Protein AF-A0A842YAK6-F1 (afdb_monomer_lite)

Radius of gyration: 22.96 Å; chains: 1; bounding box: 57×42×51 Å

Foldseek 3Di:
DDVVVVVVVVVVVVLVVVVVVVVVVLVVVLCVVLVVLDDDAPPPLLVVLVVCCVPVHHDDPVSVVVNVVSVVVRVVSVVSSVVCCVPDPVSVVSVVVVCPDPVNVVVD

Structure (mmCIF, N/CA/C/O backbone):
data_AF-A0A842YAK6-F1
#
_entry.id   AF-A0A842YAK6-F1
#
loop_
_atom_site.group_PDB
_atom_site.id
_atom_site.type_symbol
_atom_site.label_atom_id
_atom_site.label_alt_id
_atom_site.label_comp_id
_atom_site.label_asym_id
_atom_site.label_entity_id
_atom_site.label_seq_id
_atom_site.pdbx_PDB_ins_code
_atom_site.Cartn_x
_atom_site.Cartn_y
_atom_site.Cartn_z
_atom_site.occupanc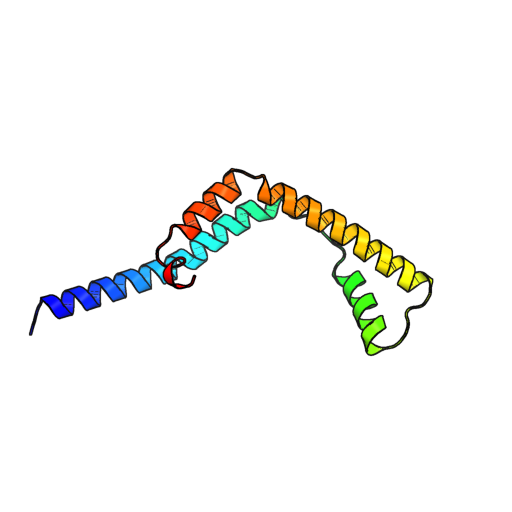y
_atom_site.B_iso_or_equiv
_atom_site.auth_seq_id
_atom_site.auth_comp_id
_atom_site.auth_asym_id
_atom_site.auth_atom_id
_atom_site.pdbx_PDB_model_num
ATOM 1 N N . MET A 1 1 ? 38.333 -31.623 -25.799 1.00 51.12 1 MET A N 1
ATOM 2 C CA . MET A 1 1 ? 37.352 -30.819 -25.026 1.00 51.12 1 MET A CA 1
ATOM 3 C C . MET A 1 1 ? 36.548 -29.955 -25.987 1.00 51.12 1 MET A C 1
ATOM 5 O O . MET A 1 1 ? 37.131 -29.275 -26.822 1.00 51.12 1 MET A O 1
ATOM 9 N N . ASN A 1 2 ? 35.220 -30.066 -25.950 1.00 52.69 2 ASN A N 1
ATOM 10 C CA . ASN A 1 2 ? 34.342 -29.617 -27.030 1.00 52.69 2 ASN A CA 1
ATOM 11 C C . ASN A 1 2 ? 33.974 -28.129 -26.858 1.00 52.69 2 ASN A C 1
ATOM 13 O O . ASN A 1 2 ? 33.156 -27.795 -26.000 1.00 52.69 2 ASN A O 1
ATOM 17 N N . LYS A 1 3 ? 34.574 -27.238 -27.665 1.00 57.25 3 LYS A N 1
ATOM 18 C CA . LYS A 1 3 ? 34.423 -25.765 -27.573 1.00 57.25 3 LYS A CA 1
ATOM 19 C C . LYS A 1 3 ? 32.952 -25.309 -27.517 1.00 57.25 3 LYS A C 1
ATOM 21 O O . LYS A 1 3 ? 32.628 -24.361 -26.814 1.00 57.25 3 LYS A O 1
ATOM 26 N N . SER A 1 4 ? 32.052 -26.046 -28.176 1.00 61.56 4 SER A N 1
ATOM 27 C CA . SER A 1 4 ? 30.602 -25.795 -28.204 1.00 61.56 4 SER A CA 1
ATOM 28 C C . SER A 1 4 ? 29.917 -25.889 -26.828 1.00 61.56 4 SER A C 1
ATOM 30 O O . SER A 1 4 ? 29.027 -25.094 -26.521 1.00 61.56 4 SER A O 1
ATOM 32 N N . HIS A 1 5 ? 30.351 -26.812 -25.962 1.00 52.25 5 HIS A N 1
ATOM 33 C CA . HIS A 1 5 ? 29.782 -26.957 -24.616 1.00 52.25 5 HIS A CA 1
ATOM 34 C C . HIS A 1 5 ? 30.235 -25.826 -23.689 1.00 52.25 5 HIS A C 1
ATOM 36 O O . HIS A 1 5 ? 29.417 -25.247 -22.975 1.00 52.25 5 HIS A O 1
ATOM 42 N N . THR A 1 6 ? 31.512 -25.445 -23.762 1.00 59.50 6 THR A N 1
ATOM 43 C CA . THR A 1 6 ? 32.068 -24.349 -22.962 1.00 59.50 6 THR A CA 1
ATOM 44 C C . THR A 1 6 ? 31.399 -23.017 -23.314 1.00 59.50 6 THR A C 1
ATOM 46 O O . THR A 1 6 ? 30.953 -22.308 -22.420 1.00 59.50 6 THR A O 1
ATOM 49 N N . THR A 1 7 ? 31.195 -22.721 -24.604 1.00 61.81 7 THR A N 1
ATOM 50 C CA . THR A 1 7 ? 30.509 -21.494 -25.051 1.00 61.81 7 THR A CA 1
ATOM 51 C C . THR A 1 7 ? 29.054 -21.406 -24.573 1.00 61.81 7 THR A C 1
ATOM 53 O O . THR A 1 7 ? 28.583 -20.317 -24.244 1.00 61.81 7 THR A O 1
ATOM 56 N N . LYS A 1 8 ? 28.325 -22.529 -24.510 1.00 60.50 8 LYS A N 1
ATOM 57 C CA . LYS A 1 8 ? 26.940 -22.551 -24.005 1.00 60.50 8 LYS A CA 1
ATOM 58 C C . LYS A 1 8 ? 26.869 -22.253 -22.505 1.00 60.50 8 LYS A C 1
ATOM 60 O O . LYS A 1 8 ? 26.004 -21.485 -22.089 1.00 60.50 8 LYS A O 1
ATOM 65 N N . ILE A 1 9 ? 27.789 -22.808 -21.715 1.00 59.59 9 ILE A N 1
ATOM 66 C CA . ILE A 1 9 ? 27.858 -22.568 -20.266 1.00 59.59 9 ILE A CA 1
ATOM 67 C C . ILE A 1 9 ? 28.192 -21.098 -19.991 1.00 59.59 9 ILE A C 1
ATOM 69 O O . ILE A 1 9 ? 27.480 -20.449 -19.231 1.00 59.59 9 ILE A O 1
ATOM 73 N N . THR A 1 10 ? 29.181 -20.522 -20.682 1.00 55.69 10 THR A N 1
ATOM 74 C CA . THR A 1 10 ? 29.556 -19.109 -20.502 1.00 55.69 10 THR A CA 1
ATOM 75 C C . THR A 1 10 ? 28.415 -18.154 -20.860 1.00 55.69 10 THR A C 1
ATOM 77 O O . THR A 1 10 ? 28.147 -17.217 -20.113 1.00 55.69 10 THR A O 1
ATOM 80 N N . LYS A 1 11 ? 27.679 -18.411 -21.952 1.00 62.28 11 LYS A N 1
ATOM 81 C CA . LYS A 1 11 ? 26.503 -17.605 -22.331 1.00 62.28 11 LYS A CA 1
ATOM 82 C C . LYS A 1 11 ? 25.383 -17.679 -21.288 1.00 62.28 11 LYS A C 1
ATOM 84 O O . LYS A 1 11 ? 24.761 -16.661 -20.994 1.00 62.28 11 LYS A O 1
ATOM 89 N N . ARG A 1 12 ? 25.146 -18.858 -20.701 1.00 59.25 12 ARG A N 1
ATOM 90 C CA . ARG A 1 12 ? 24.133 -19.054 -19.652 1.00 59.25 12 ARG A CA 1
ATOM 91 C C . ARG A 1 12 ? 24.516 -18.335 -18.356 1.00 59.25 12 ARG A C 1
ATOM 93 O O . ARG A 1 12 ? 23.683 -17.642 -17.783 1.00 59.25 12 ARG A O 1
ATOM 100 N N . THR A 1 13 ? 25.778 -18.425 -17.941 1.00 56.59 13 THR A N 1
ATOM 101 C CA . THR A 1 13 ? 26.292 -17.726 -16.752 1.00 56.59 13 THR A CA 1
ATOM 102 C C . THR A 1 13 ? 26.288 -16.204 -16.934 1.00 56.59 13 THR A C 1
ATOM 104 O O . THR A 1 13 ? 25.905 -15.481 -16.017 1.00 56.59 13 THR A O 1
ATOM 107 N N . GLN A 1 14 ? 26.622 -15.705 -18.130 1.00 60.69 14 GLN A N 1
ATOM 108 C CA . GLN A 1 14 ? 26.511 -14.282 -18.469 1.00 60.69 14 GLN A CA 1
ATOM 109 C C . GLN A 1 14 ? 25.057 -13.797 -18.351 1.00 60.69 14 GLN A C 1
ATOM 111 O O . GLN A 1 14 ? 24.798 -12.787 -17.703 1.00 60.69 14 GLN A O 1
ATOM 116 N N . ALA A 1 15 ? 24.099 -14.544 -18.912 1.00 60.78 15 ALA A N 1
ATOM 117 C CA . ALA A 1 15 ? 22.679 -14.198 -18.862 1.00 60.78 15 ALA A CA 1
ATOM 118 C C . ALA A 1 15 ? 22.117 -14.167 -17.426 1.00 60.78 15 ALA A C 1
ATOM 120 O O . ALA A 1 15 ? 21.335 -13.274 -17.090 1.00 60.78 15 ALA A O 1
ATOM 121 N N . ILE A 1 16 ? 22.546 -15.095 -16.563 1.00 60.41 16 ILE A N 1
ATOM 122 C CA . ILE A 1 16 ? 22.158 -15.139 -15.143 1.00 60.41 16 ILE A CA 1
ATOM 123 C C . ILE A 1 16 ? 22.723 -13.928 -14.386 1.00 60.41 16 ILE A C 1
ATOM 125 O O . ILE A 1 16 ? 21.977 -13.225 -13.705 1.00 60.41 16 ILE A O 1
ATOM 129 N N . ASN A 1 17 ? 24.012 -13.622 -14.558 1.00 60.75 17 ASN A N 1
ATOM 130 C CA . ASN A 1 17 ? 24.656 -12.487 -13.890 1.00 60.75 17 ASN A CA 1
ATOM 131 C C . ASN A 1 17 ? 24.090 -11.133 -14.343 1.00 60.75 17 ASN A C 1
ATOM 133 O O . ASN A 1 17 ? 23.918 -10.226 -13.527 1.00 60.75 17 ASN A O 1
ATOM 137 N N . THR A 1 18 ? 23.753 -10.996 -15.627 1.00 61.03 18 THR A N 1
ATOM 138 C CA . THR A 1 18 ? 23.065 -9.811 -16.151 1.00 61.03 18 THR A CA 1
ATOM 139 C C . THR A 1 18 ? 21.657 -9.684 -15.563 1.00 61.03 18 THR A C 1
ATOM 141 O O . THR A 1 18 ? 21.277 -8.599 -15.132 1.00 61.03 18 THR A O 1
ATOM 144 N N . SER A 1 19 ? 20.905 -10.783 -15.448 1.00 62.16 19 SER A N 1
ATOM 145 C CA . SER A 1 19 ? 19.551 -10.770 -14.871 1.00 62.16 19 SER A CA 1
ATOM 146 C C . SER A 1 19 ? 19.545 -10.391 -13.382 1.00 62.16 19 SER A C 1
ATOM 148 O O . SER A 1 19 ? 18.726 -9.575 -12.959 1.00 62.16 19 SER A O 1
ATOM 150 N N . LEU A 1 20 ? 20.503 -10.902 -12.598 1.00 64.38 20 LEU A N 1
ATOM 151 C CA . LEU A 1 20 ? 20.651 -10.579 -11.171 1.00 64.38 20 LEU A CA 1
ATOM 152 C C . LEU A 1 20 ? 20.993 -9.101 -10.922 1.00 64.38 20 LEU A C 1
ATOM 154 O O . LEU A 1 20 ? 20.530 -8.527 -9.940 1.00 64.38 20 LEU A O 1
ATOM 158 N N . ARG A 1 21 ? 21.754 -8.459 -11.819 1.00 67.50 21 ARG A N 1
ATOM 159 C CA . ARG A 1 21 ? 22.063 -7.018 -11.728 1.00 67.50 21 ARG A CA 1
ATOM 160 C C . ARG A 1 21 ? 20.911 -6.118 -12.165 1.00 67.50 21 ARG A C 1
ATOM 162 O O . ARG A 1 21 ? 20.804 -4.993 -11.689 1.00 67.50 21 ARG A O 1
ATOM 169 N N . LEU A 1 22 ? 20.064 -6.591 -13.074 1.00 68.75 22 LEU A N 1
ATOM 170 C CA . LEU A 1 22 ? 18.993 -5.783 -13.651 1.00 68.75 22 LEU A CA 1
ATOM 171 C C . LEU A 1 22 ? 17.735 -5.736 -12.774 1.00 68.75 22 LEU A C 1
ATOM 173 O O . LEU A 1 22 ? 17.032 -4.729 -12.790 1.00 68.75 22 LEU A O 1
ATOM 177 N N . LYS A 1 23 ? 17.466 -6.770 -11.969 1.00 71.12 23 LYS A N 1
ATOM 178 C CA . LYS A 1 23 ? 16.282 -6.816 -11.094 1.00 71.12 23 LYS A CA 1
ATOM 179 C C . LYS A 1 23 ? 16.205 -5.639 -10.093 1.00 71.12 23 LYS A C 1
ATOM 181 O O . LYS A 1 23 ? 15.170 -4.973 -10.082 1.00 71.12 23 LYS A O 1
ATOM 186 N N . PRO A 1 24 ? 17.261 -5.295 -9.323 1.00 80.31 24 PRO A N 1
ATOM 187 C CA . PRO A 1 24 ? 17.231 -4.132 -8.426 1.00 80.31 24 PRO A CA 1
ATOM 188 C C . PRO A 1 24 ? 17.076 -2.803 -9.176 1.00 80.31 24 PRO A C 1
ATOM 190 O O . PRO A 1 24 ? 16.403 -1.897 -8.698 1.00 80.31 24 PRO A O 1
ATOM 193 N N . TYR A 1 25 ? 17.669 -2.702 -10.370 1.00 80.25 25 TYR A N 1
ATOM 194 C CA . TYR A 1 25 ? 17.631 -1.503 -11.210 1.00 80.25 25 TYR A CA 1
ATOM 195 C C . TYR A 1 25 ? 16.243 -1.224 -11.809 1.00 80.25 25 TYR A C 1
ATOM 197 O O . TYR A 1 25 ? 15.816 -0.075 -11.902 1.00 80.25 25 TYR A O 1
ATOM 205 N N . TYR A 1 26 ? 15.514 -2.261 -12.221 1.00 78.56 26 TYR A N 1
ATOM 206 C CA . TYR A 1 26 ? 14.131 -2.096 -12.675 1.00 78.56 26 TYR A CA 1
ATOM 207 C C . TYR A 1 26 ? 13.189 -1.777 -11.510 1.00 78.56 26 TYR A C 1
ATOM 209 O O . TYR A 1 26 ? 12.306 -0.933 -11.654 1.00 78.56 26 TYR A O 1
ATOM 217 N N . TYR A 1 27 ? 13.420 -2.392 -10.346 1.00 79.88 27 TYR A N 1
ATOM 218 C CA . TYR A 1 27 ? 12.635 -2.129 -9.143 1.00 79.88 27 TYR A CA 1
ATOM 219 C C . TYR A 1 27 ? 12.801 -0.687 -8.641 1.00 79.88 27 TYR A C 1
ATOM 221 O O . TYR A 1 27 ? 11.815 -0.018 -8.345 1.00 79.88 27 TYR A O 1
ATOM 229 N N . SER A 1 28 ? 14.031 -0.166 -8.598 1.00 85.56 28 SER A N 1
ATOM 230 C CA . SER A 1 28 ? 14.272 1.213 -8.159 1.00 85.56 28 SER A CA 1
ATOM 231 C C . SER A 1 28 ? 13.637 2.246 -9.093 1.00 85.56 28 SER A C 1
ATOM 233 O O . SER A 1 28 ? 13.093 3.243 -8.623 1.00 85.56 28 SER A O 1
ATOM 235 N N . GLN A 1 29 ? 13.640 1.999 -10.406 1.00 85.69 29 GLN A N 1
ATOM 236 C CA . GLN A 1 29 ? 13.017 2.901 -11.376 1.00 85.69 29 GLN A CA 1
ATOM 237 C C . GLN A 1 29 ? 11.497 2.942 -11.262 1.00 85.69 29 GLN A C 1
ATOM 239 O O . GLN A 1 29 ? 10.924 4.029 -11.312 1.00 85.69 29 GLN A O 1
ATOM 244 N N . ILE A 1 30 ? 10.835 1.790 -11.112 1.00 88.25 30 ILE A N 1
ATOM 245 C CA . ILE A 1 30 ? 9.378 1.785 -10.953 1.00 88.25 30 ILE A CA 1
ATOM 246 C C . ILE A 1 30 ? 8.977 2.373 -9.596 1.00 88.25 30 ILE A C 1
ATOM 248 O O . ILE A 1 30 ? 8.049 3.171 -9.543 1.00 88.25 30 ILE A O 1
ATOM 252 N N . ALA A 1 31 ? 9.729 2.092 -8.526 1.00 90.94 31 ALA A N 1
ATOM 253 C CA . ALA A 1 31 ? 9.489 2.681 -7.210 1.00 90.94 31 ALA A CA 1
ATOM 254 C C . ALA A 1 31 ? 9.599 4.215 -7.237 1.00 90.94 31 ALA A C 1
ATOM 256 O O . ALA A 1 31 ? 8.718 4.898 -6.723 1.00 90.94 31 ALA A O 1
ATOM 257 N N . ALA A 1 32 ? 10.624 4.762 -7.901 1.00 91.94 32 ALA A N 1
ATOM 258 C CA . ALA A 1 32 ? 10.798 6.208 -8.050 1.00 91.94 32 ALA A CA 1
ATOM 259 C C . ALA A 1 32 ? 9.653 6.880 -8.827 1.00 91.94 32 ALA A C 1
ATOM 261 O O . ALA A 1 32 ? 9.360 8.048 -8.587 1.00 91.94 32 ALA A O 1
ATOM 262 N N . LYS A 1 33 ? 9.000 6.151 -9.741 1.00 92.50 33 LYS A N 1
ATOM 263 C CA . LYS A 1 33 ? 7.846 6.648 -10.505 1.00 92.50 33 LYS A CA 1
ATOM 264 C C . LYS A 1 33 ? 6.533 6.501 -9.762 1.00 92.50 33 LYS A C 1
ATOM 266 O O . LYS A 1 33 ? 5.678 7.350 -9.915 1.00 92.50 33 LYS A O 1
ATOM 271 N N . VAL A 1 34 ? 6.379 5.453 -8.956 1.00 94.19 34 VAL A N 1
ATOM 272 C CA . VAL A 1 34 ? 5.176 5.218 -8.145 1.00 94.19 34 VAL A CA 1
ATOM 273 C C . VAL A 1 34 ? 5.129 6.157 -6.938 1.00 94.19 34 VAL A C 1
ATOM 275 O O . VAL A 1 34 ? 4.053 6.644 -6.602 1.00 94.19 34 VAL A O 1
ATOM 278 N N . ALA A 1 35 ? 6.275 6.445 -6.308 1.00 94.81 35 ALA A N 1
ATOM 279 C CA . ALA A 1 35 ? 6.351 7.210 -5.061 1.00 94.81 35 ALA A CA 1
ATOM 280 C C . ALA A 1 35 ? 5.597 8.560 -5.077 1.00 94.81 35 ALA A C 1
ATOM 282 O O . ALA A 1 35 ? 4.872 8.816 -4.119 1.00 94.81 35 ALA A O 1
ATOM 283 N N . PRO A 1 36 ? 5.666 9.391 -6.137 1.00 94.38 36 PRO A N 1
ATOM 284 C CA . PRO A 1 36 ? 4.920 10.652 -6.206 1.00 94.38 36 PRO A CA 1
ATOM 285 C C . PRO A 1 36 ? 3.393 10.502 -6.224 1.00 94.38 36 PRO A C 1
ATOM 287 O O . PRO A 1 36 ? 2.688 11.474 -5.968 1.00 94.38 36 PRO A O 1
ATOM 290 N N . HIS A 1 37 ? 2.866 9.319 -6.553 1.00 94.25 37 HIS A N 1
ATOM 291 C CA . HIS A 1 37 ? 1.423 9.0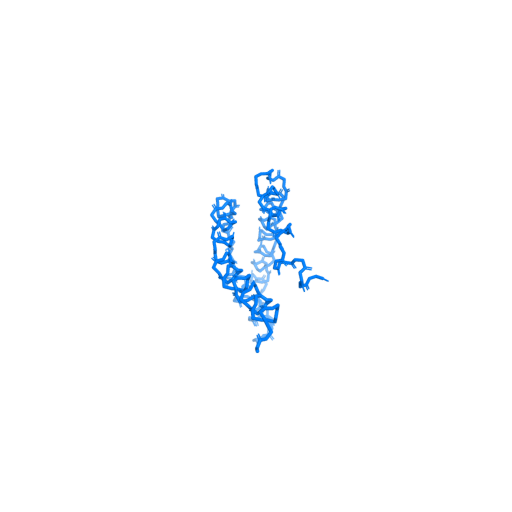66 -6.572 1.00 94.25 37 HIS A CA 1
ATOM 292 C C . HIS A 1 37 ? 0.894 8.554 -5.235 1.00 94.25 37 HIS A C 1
ATOM 294 O O . HIS A 1 37 ? -0.324 8.512 -5.068 1.00 94.25 37 HIS A O 1
ATOM 300 N N . LEU A 1 38 ? 1.776 8.128 -4.324 1.00 94.62 38 LEU A N 1
ATOM 301 C CA . LEU A 1 38 ? 1.375 7.564 -3.043 1.00 94.62 38 LEU A CA 1
ATOM 302 C C . LEU A 1 38 ? 0.778 8.653 -2.156 1.00 94.62 38 LEU A C 1
ATOM 304 O O . LEU A 1 38 ? 1.332 9.741 -2.006 1.00 94.62 38 LEU A O 1
ATOM 308 N N . GLU A 1 39 ? -0.353 8.327 -1.548 1.00 95.50 39 GLU A N 1
ATOM 309 C CA . GLU A 1 39 ? -1.009 9.162 -0.553 1.00 95.50 39 GLU A CA 1
ATOM 310 C C . GLU A 1 39 ? -0.993 8.420 0.790 1.00 95.50 39 GLU A C 1
ATOM 312 O O . GLU A 1 39 ? -1.107 7.189 0.809 1.00 95.50 39 GLU A O 1
ATOM 317 N N . PRO A 1 40 ? -0.804 9.136 1.911 1.00 95.38 40 PRO A N 1
ATOM 318 C CA . PRO A 1 40 ? -0.799 8.510 3.223 1.00 95.38 40 PRO A CA 1
ATOM 319 C C . PRO A 1 40 ? -2.184 7.947 3.554 1.00 95.38 40 PRO A C 1
ATOM 321 O O . PRO A 1 40 ? -3.208 8.554 3.245 1.00 95.38 40 PRO A O 1
ATOM 324 N N . ILE A 1 41 ? -2.195 6.809 4.241 1.00 95.88 41 ILE A N 1
ATOM 325 C CA . ILE A 1 41 ? -3.385 6.196 4.837 1.00 95.88 41 ILE A CA 1
ATOM 326 C C . ILE A 1 41 ? -3.131 5.987 6.325 1.00 95.88 41 ILE A C 1
ATOM 328 O O . ILE A 1 41 ? -1.980 5.840 6.741 1.00 95.88 41 ILE A O 1
ATOM 332 N N . ASN A 1 42 ? -4.189 5.940 7.131 1.00 95.62 42 ASN A N 1
ATOM 333 C CA . ASN A 1 42 ? -4.035 5.643 8.552 1.00 95.62 42 ASN A CA 1
ATOM 334 C C . ASN A 1 42 ? -4.110 4.131 8.781 1.00 95.62 42 ASN A C 1
ATOM 336 O O . ASN A 1 42 ? -5.115 3.615 9.271 1.00 95.62 42 ASN A O 1
ATOM 340 N N . TYR A 1 43 ? -3.076 3.418 8.331 1.00 95.06 43 TYR A N 1
ATOM 341 C CA . TYR A 1 43 ? -3.013 1.964 8.465 1.00 95.06 43 TYR A CA 1
ATOM 342 C C . TYR A 1 43 ? -2.794 1.540 9.916 1.00 95.06 43 TYR A C 1
ATOM 344 O O . TYR A 1 43 ? -3.480 0.635 10.374 1.00 95.06 43 TYR A O 1
ATOM 352 N N . ASP A 1 44 ? -1.907 2.218 10.648 1.00 96.88 44 ASP A N 1
ATOM 353 C CA . ASP A 1 44 ? -1.552 1.837 12.019 1.00 96.88 44 ASP A CA 1
ATOM 354 C C . ASP A 1 44 ? -2.790 1.843 12.923 1.00 96.88 44 ASP A C 1
ATOM 356 O O . ASP A 1 44 ? -3.151 0.807 13.480 1.00 96.88 44 ASP A O 1
ATOM 360 N N . ARG A 1 45 ? -3.538 2.958 12.959 1.00 96.81 45 ARG A N 1
ATOM 361 C CA . ARG A 1 45 ? -4.755 3.054 13.779 1.00 96.81 45 ARG A CA 1
ATOM 362 C C . ARG A 1 45 ? -5.857 2.105 13.314 1.00 96.81 45 ARG A C 1
ATOM 364 O O . ARG A 1 45 ? -6.569 1.548 14.147 1.00 96.81 45 ARG A O 1
ATOM 371 N N . TRP A 1 46 ? -6.010 1.927 12.002 1.00 97.44 46 TRP A N 1
ATOM 372 C CA . TRP A 1 46 ? -6.945 0.939 11.467 1.00 97.44 46 TRP A CA 1
ATOM 373 C C . TRP A 1 46 ? -6.572 -0.471 11.945 1.00 97.44 46 TRP A C 1
ATOM 375 O O . TRP A 1 46 ? -7.436 -1.197 12.426 1.00 97.44 46 TRP A O 1
ATOM 385 N N . SER A 1 47 ? -5.284 -0.825 11.900 1.00 97.06 47 SER A N 1
ATOM 386 C CA . SER A 1 47 ? -4.783 -2.144 12.287 1.00 97.06 47 SER A CA 1
ATOM 387 C C . SER A 1 47 ? -4.923 -2.408 13.785 1.00 97.06 47 SER A C 1
ATOM 389 O O . SER A 1 47 ? -5.308 -3.511 14.162 1.00 97.06 47 SER A O 1
ATOM 391 N N . ASP A 1 48 ? -4.711 -1.395 14.629 1.00 97.00 48 ASP A N 1
ATOM 392 C CA . ASP A 1 48 ? -4.929 -1.497 16.073 1.00 97.00 48 ASP A CA 1
ATOM 393 C C . ASP A 1 48 ? -6.381 -1.879 16.378 1.00 97.00 48 ASP A C 1
ATOM 395 O O . ASP A 1 48 ? -6.645 -2.816 17.130 1.00 97.00 48 ASP A O 1
ATOM 399 N N . LEU A 1 49 ? -7.335 -1.174 15.761 1.00 97.12 49 LEU A N 1
ATOM 400 C CA . LEU A 1 49 ? -8.765 -1.429 15.930 1.00 97.12 49 LEU A CA 1
ATOM 401 C C . LEU A 1 49 ? -9.166 -2.787 15.341 1.00 97.12 49 LEU A C 1
ATOM 403 O O . LEU A 1 49 ? -9.932 -3.522 15.964 1.00 97.12 49 LEU A O 1
ATOM 407 N N . HIS A 1 50 ? -8.616 -3.143 14.179 1.00 96.31 50 HIS A N 1
ATOM 408 C CA . HIS A 1 50 ? -8.851 -4.434 13.542 1.00 96.31 50 HIS A CA 1
ATOM 409 C C . HIS A 1 50 ? -8.422 -5.586 14.454 1.00 96.31 50 HIS A C 1
ATOM 411 O O . HIS A 1 50 ? -9.203 -6.496 14.728 1.00 96.31 50 HIS A O 1
ATOM 417 N N . TRP A 1 51 ? -7.192 -5.543 14.967 1.00 96.88 51 TRP A N 1
ATOM 418 C CA . TRP A 1 51 ? -6.664 -6.614 15.806 1.00 96.88 51 TRP A CA 1
ATOM 419 C C . TRP A 1 51 ? -7.284 -6.638 17.191 1.00 96.88 51 TRP A C 1
ATOM 421 O O . TRP A 1 51 ? -7.543 -7.727 17.699 1.00 96.88 51 TRP A O 1
ATOM 431 N N . LYS A 1 52 ? -7.611 -5.478 17.765 1.00 95.88 52 LYS A N 1
ATOM 432 C CA . LYS A 1 52 ? -8.402 -5.413 18.994 1.00 95.88 52 LYS A CA 1
ATOM 433 C C . LYS A 1 52 ? -9.730 -6.158 18.828 1.00 95.88 52 LYS A C 1
ATOM 435 O O . LYS A 1 52 ? -10.032 -7.024 19.643 1.00 95.88 52 LYS A O 1
ATOM 440 N N . ALA A 1 53 ? -10.453 -5.905 17.733 1.00 95.19 53 ALA A N 1
ATOM 441 C CA . ALA A 1 53 ? -11.704 -6.597 17.421 1.00 95.19 53 ALA A CA 1
ATOM 442 C C . ALA A 1 53 ? -11.533 -8.124 17.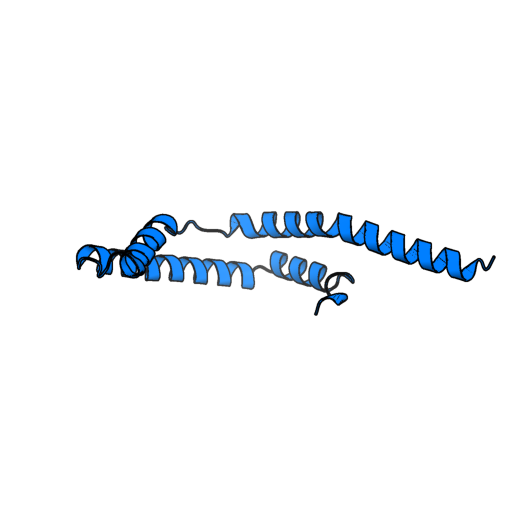282 1.00 95.19 53 ALA A C 1
ATOM 444 O O . ALA A 1 53 ? -12.412 -8.891 17.666 1.00 95.19 53 ALA A O 1
ATOM 445 N N . GLN A 1 54 ? -10.408 -8.574 16.714 1.00 95.00 54 GLN A N 1
ATOM 446 C CA . GLN A 1 54 ? -10.134 -9.998 16.480 1.00 95.00 54 GLN A CA 1
ATOM 447 C C . GLN A 1 54 ? -9.618 -10.744 17.721 1.00 95.00 54 GLN A C 1
ATOM 449 O O . GLN A 1 54 ? -9.853 -11.945 17.844 1.00 95.00 54 GLN A O 1
ATOM 454 N N . LEU A 1 55 ? -8.880 -10.072 18.609 1.00 95.31 55 LEU A N 1
ATOM 455 C CA . LEU A 1 55 ? -8.115 -10.715 19.686 1.00 95.31 55 LEU A CA 1
ATOM 456 C C . LEU A 1 55 ? -8.644 -10.412 21.092 1.00 95.31 55 LEU A C 1
ATOM 458 O O . LEU A 1 55 ? -8.537 -11.266 21.970 1.00 95.31 55 LEU A O 1
ATOM 462 N N . GLU A 1 56 ? -9.191 -9.217 21.322 1.00 90.31 56 GLU A N 1
ATOM 463 C CA . GLU A 1 56 ? -9.584 -8.731 22.655 1.00 90.31 56 GLU A CA 1
ATOM 464 C C . GLU A 1 56 ? -11.107 -8.698 22.865 1.00 90.31 56 GLU A C 1
ATOM 466 O O . GLU A 1 56 ? -11.569 -8.524 23.993 1.00 90.31 56 GLU A O 1
ATOM 471 N N . GLY A 1 57 ? -11.889 -8.906 21.800 1.00 88.69 57 GLY A N 1
ATOM 472 C CA . GLY A 1 57 ? -13.353 -8.880 21.811 1.00 88.69 57 GLY A CA 1
ATOM 473 C C . GLY A 1 57 ? -13.930 -7.675 21.066 1.00 88.69 57 GLY A C 1
ATOM 474 O O . GLY A 1 57 ? -13.231 -6.996 20.319 1.00 88.69 57 GLY A O 1
ATOM 475 N N . ASP A 1 58 ? -15.224 -7.416 21.251 1.00 92.19 58 ASP A N 1
ATOM 476 C CA . ASP A 1 58 ? -15.937 -6.396 20.478 1.00 92.19 58 ASP A CA 1
ATOM 477 C C . ASP A 1 58 ? -15.418 -4.973 20.744 1.00 92.19 58 ASP A C 1
ATOM 479 O O . ASP A 1 58 ? -15.171 -4.562 21.882 1.00 92.19 58 ASP A O 1
ATOM 483 N N . LEU A 1 59 ? -15.313 -4.185 19.671 1.00 94.75 59 LEU A N 1
ATOM 484 C CA . LEU A 1 59 ? -15.035 -2.754 19.760 1.00 94.75 59 LEU A CA 1
ATOM 485 C C . LEU A 1 59 ? -16.195 -2.020 20.436 1.00 94.75 59 LEU A C 1
ATOM 487 O O . LEU A 1 59 ? -17.369 -2.341 20.239 1.00 94.75 59 LEU A O 1
ATOM 491 N N . THR A 1 60 ? -15.875 -0.956 21.171 1.00 96.19 60 THR A N 1
ATOM 492 C CA . THR A 1 60 ? -16.910 -0.020 21.621 1.00 96.19 60 THR A CA 1
ATOM 493 C C . THR A 1 60 ? -17.570 0.666 20.417 1.00 96.19 60 THR A C 1
ATOM 495 O O . THR A 1 60 ? -16.978 0.774 19.344 1.00 96.19 60 THR A O 1
ATOM 498 N N . ALA A 1 61 ? -18.795 1.179 20.574 1.00 96.38 61 ALA A N 1
ATOM 499 C CA . ALA A 1 61 ? -19.491 1.855 19.473 1.00 96.38 61 ALA A CA 1
ATOM 500 C C . ALA A 1 61 ? -18.680 3.012 18.833 1.00 96.38 61 ALA A C 1
ATOM 502 O O . ALA A 1 61 ? -18.644 3.082 17.603 1.00 96.38 61 ALA A O 1
ATOM 503 N N . PRO A 1 62 ? -17.977 3.873 19.603 1.00 97.06 62 PRO A N 1
ATOM 504 C CA . PRO A 1 62 ? -17.094 4.887 19.023 1.00 97.06 62 PRO A CA 1
ATOM 505 C C . PRO A 1 62 ? -15.925 4.292 18.229 1.00 97.06 62 PRO A C 1
ATOM 507 O O . PRO A 1 62 ? -15.621 4.770 17.141 1.00 97.06 62 PRO A O 1
ATOM 510 N N . GLU A 1 63 ? -15.296 3.232 18.738 1.00 97.19 63 GLU A N 1
ATOM 511 C CA . GLU A 1 63 ? -14.181 2.550 18.068 1.00 97.19 63 GLU A CA 1
ATOM 512 C C . GLU A 1 63 ? -14.622 1.855 16.778 1.00 97.19 63 GLU A C 1
ATOM 514 O O . GLU A 1 63 ? -13.918 1.911 15.775 1.00 97.19 63 GLU A O 1
ATOM 519 N N . ALA A 1 64 ? -15.805 1.240 16.770 1.00 96.56 64 ALA A N 1
ATOM 520 C CA . ALA A 1 64 ? -16.373 0.633 15.572 1.00 96.56 64 ALA A CA 1
ATOM 521 C C . ALA A 1 64 ? -16.688 1.689 14.498 1.00 96.56 64 ALA A C 1
ATOM 523 O O . ALA A 1 64 ? -16.409 1.476 13.316 1.00 96.56 64 ALA A O 1
ATOM 524 N N . GLN A 1 65 ? -17.226 2.845 14.903 1.00 97.50 65 GLN A N 1
ATOM 525 C CA . GLN A 1 65 ? -17.459 3.974 14.002 1.00 97.50 65 GLN A CA 1
ATOM 526 C C . GLN A 1 65 ? -16.142 4.530 13.443 1.00 97.50 65 GLN A C 1
ATOM 528 O O . GLN A 1 65 ? -16.046 4.793 12.245 1.00 97.50 65 GLN A O 1
ATOM 533 N N . GLU A 1 66 ? -15.127 4.688 14.294 1.00 97.56 66 GLU A N 1
ATOM 534 C CA . GLU A 1 66 ? -13.783 5.116 13.902 1.00 97.56 66 GLU A CA 1
ATOM 535 C C . GLU A 1 66 ? -13.149 4.121 12.913 1.00 97.56 66 GLU A C 1
ATOM 537 O O . GLU A 1 66 ? -12.663 4.523 11.855 1.00 97.56 66 GLU A O 1
ATOM 542 N N . HIS A 1 67 ? -13.224 2.820 13.200 1.00 97.38 67 HIS A N 1
ATOM 543 C CA . HIS A 1 67 ? -12.706 1.759 12.339 1.00 97.38 67 HIS A CA 1
ATOM 544 C C . HIS A 1 67 ? -13.373 1.773 10.956 1.00 97.38 67 HIS A C 1
ATOM 546 O O . HIS A 1 67 ? -12.681 1.775 9.939 1.00 97.38 67 HIS A O 1
ATOM 552 N N . ALA A 1 68 ? -14.706 1.879 10.900 1.00 96.88 68 ALA A N 1
ATOM 553 C CA . ALA A 1 68 ? -15.446 1.976 9.641 1.00 96.88 68 ALA A CA 1
ATOM 554 C C . ALA A 1 68 ? -15.102 3.251 8.848 1.00 96.88 68 ALA A C 1
ATOM 556 O O . ALA A 1 68 ? -15.019 3.221 7.617 1.00 96.88 68 ALA A O 1
ATOM 557 N N . ALA A 1 69 ? -14.874 4.372 9.540 1.00 97.75 69 ALA A N 1
ATOM 558 C CA . ALA A 1 69 ? -14.436 5.610 8.905 1.00 97.75 69 ALA A CA 1
ATOM 559 C C . ALA A 1 69 ? -13.033 5.464 8.292 1.00 97.75 69 ALA A C 1
ATOM 561 O O . ALA A 1 69 ? -12.829 5.881 7.149 1.00 97.75 69 ALA A O 1
ATOM 562 N N . PHE A 1 70 ? -12.091 4.831 9.002 1.00 97.56 70 PHE A N 1
ATOM 563 C CA . PHE A 1 70 ? -10.759 4.548 8.464 1.00 97.56 70 PHE A CA 1
ATOM 564 C C . PHE A 1 70 ? -10.795 3.573 7.295 1.00 97.56 70 PHE A C 1
ATOM 566 O O . PHE A 1 70 ? -10.137 3.838 6.295 1.00 97.56 70 PHE A O 1
ATOM 573 N N . GLU A 1 71 ? -11.577 2.497 7.378 1.00 96.94 71 GLU A N 1
ATOM 574 C CA . GLU A 1 71 ? -11.757 1.541 6.280 1.00 96.94 71 GLU A CA 1
ATOM 575 C C . GLU A 1 71 ? -12.190 2.274 5.002 1.00 96.94 71 GLU A C 1
ATOM 577 O O . GLU A 1 71 ? -11.522 2.205 3.972 1.00 96.94 71 GLU A O 1
ATOM 582 N N . SER A 1 72 ? -13.264 3.065 5.093 1.00 97.69 72 SER A N 1
ATOM 583 C CA . SER A 1 72 ? -13.814 3.807 3.957 1.00 97.69 72 SER A CA 1
ATOM 584 C C . SER A 1 72 ? -12.823 4.834 3.392 1.00 97.69 72 SER A C 1
ATOM 586 O O . SER A 1 72 ? -12.587 4.878 2.181 1.00 97.69 72 SER A O 1
ATOM 588 N N . ALA A 1 73 ? -12.181 5.630 4.254 1.00 97.69 73 ALA A N 1
ATOM 589 C CA . ALA A 1 73 ? -11.221 6.651 3.832 1.00 97.69 73 ALA A CA 1
ATOM 590 C C . ALA A 1 73 ? -9.941 6.051 3.222 1.00 97.69 73 ALA A C 1
ATOM 592 O O . ALA A 1 73 ? -9.444 6.540 2.199 1.00 97.69 73 ALA A O 1
ATOM 593 N N . ASN A 1 74 ? -9.420 4.975 3.818 1.00 97.75 74 ASN A N 1
ATOM 594 C CA . ASN A 1 74 ? -8.242 4.272 3.323 1.00 97.75 74 ASN A CA 1
ATOM 595 C C . ASN A 1 74 ? -8.553 3.605 1.976 1.00 97.75 74 ASN A C 1
ATOM 597 O O . ASN A 1 74 ? -7.763 3.736 1.041 1.00 97.75 74 ASN A O 1
ATOM 601 N N . MET A 1 75 ? -9.722 2.971 1.828 1.00 97.62 75 MET A N 1
ATOM 602 C CA . MET A 1 75 ? -10.158 2.371 0.561 1.00 97.62 75 MET A CA 1
ATOM 603 C C . MET A 1 75 ? -10.351 3.399 -0.548 1.00 97.62 75 MET A C 1
ATOM 605 O O . MET A 1 75 ? -9.864 3.189 -1.658 1.00 97.62 75 MET A O 1
ATOM 609 N N . ALA A 1 76 ? -10.974 4.542 -0.254 1.00 97.88 76 ALA A N 1
ATOM 610 C CA . ALA A 1 76 ? -11.111 5.621 -1.227 1.00 97.88 76 ALA A CA 1
ATOM 611 C C . ALA A 1 76 ? -9.741 6.145 -1.698 1.00 97.88 76 ALA A C 1
ATOM 613 O O . ALA A 1 76 ? -9.535 6.386 -2.891 1.00 97.88 76 ALA A O 1
ATOM 614 N N . THR A 1 77 ? -8.788 6.283 -0.773 1.00 98.00 77 THR A N 1
ATOM 615 C CA . THR A 1 77 ? -7.412 6.694 -1.083 1.00 98.00 77 THR A CA 1
ATOM 616 C C . THR A 1 77 ? -6.697 5.648 -1.939 1.00 98.00 77 THR A C 1
ATOM 618 O O . THR A 1 77 ? -6.115 5.993 -2.967 1.00 98.00 77 THR A O 1
ATOM 621 N N . ILE A 1 78 ? -6.784 4.367 -1.571 1.00 97.06 78 ILE A N 1
ATOM 622 C CA . ILE A 1 78 ? -6.162 3.263 -2.314 1.00 97.06 78 ILE A CA 1
ATOM 623 C C . ILE A 1 78 ? -6.715 3.180 -3.739 1.00 97.06 78 ILE A C 1
ATOM 625 O O . ILE A 1 78 ? -5.928 3.119 -4.682 1.00 97.06 78 ILE A O 1
ATOM 629 N N . GLU A 1 79 ? -8.035 3.257 -3.917 1.00 98.06 79 GLU A N 1
ATOM 630 C CA . GLU A 1 79 ? -8.673 3.240 -5.239 1.00 98.06 79 GLU A CA 1
ATOM 631 C C . GLU A 1 79 ? -8.208 4.424 -6.096 1.00 98.06 79 GLU A C 1
ATOM 633 O O . GLU A 1 79 ? -7.816 4.269 -7.253 1.00 98.06 79 GLU A O 1
ATOM 638 N N . LYS A 1 80 ? -8.164 5.623 -5.513 1.00 97.94 80 LYS A N 1
ATOM 639 C CA . LYS A 1 80 ? -7.684 6.831 -6.191 1.00 97.94 80 LYS A CA 1
ATOM 640 C C . LYS A 1 80 ? -6.223 6.706 -6.631 1.00 97.94 80 LYS A C 1
ATOM 642 O O . LYS A 1 80 ? -5.898 7.057 -7.769 1.00 97.94 80 LYS A O 1
ATOM 647 N N . VAL A 1 81 ? -5.341 6.216 -5.758 1.00 97.88 81 VAL A N 1
ATOM 648 C CA . VAL A 1 81 ? -3.927 5.968 -6.084 1.00 97.88 81 VAL A CA 1
ATOM 649 C C . VAL A 1 81 ? -3.821 4.910 -7.182 1.00 97.88 81 VAL A C 1
ATOM 651 O O . VAL A 1 81 ? -3.134 5.136 -8.178 1.00 97.88 81 VAL A O 1
ATOM 654 N N . TYR A 1 82 ? -4.558 3.805 -7.062 1.00 96.88 82 TYR A N 1
ATOM 655 C CA . TYR A 1 82 ? -4.599 2.742 -8.063 1.00 96.88 82 TYR A CA 1
ATOM 656 C C . TYR A 1 82 ? -5.007 3.269 -9.443 1.00 96.88 82 TYR A C 1
ATOM 658 O O . TYR A 1 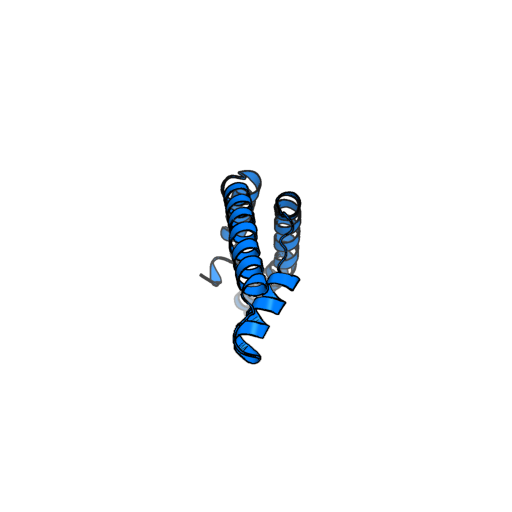82 ? -4.294 3.036 -10.422 1.00 96.88 82 TYR A O 1
ATOM 666 N N . GLN A 1 83 ? -6.093 4.041 -9.537 1.00 97.81 83 GLN A N 1
ATOM 667 C CA . GLN A 1 83 ? -6.543 4.603 -10.812 1.00 97.81 83 GLN A CA 1
ATOM 668 C C . GLN A 1 83 ? -5.524 5.577 -11.410 1.00 97.81 83 GLN A C 1
ATOM 670 O O . GLN A 1 83 ? -5.331 5.591 -12.626 1.00 97.81 83 GLN A O 1
ATOM 675 N N . ARG A 1 84 ? -4.823 6.369 -10.589 1.00 97.00 84 ARG A N 1
ATOM 676 C CA . ARG A 1 84 ? -3.736 7.236 -11.077 1.00 97.00 84 ARG A CA 1
ATOM 677 C C . ARG A 1 84 ? -2.593 6.422 -11.671 1.00 97.00 84 ARG A C 1
ATOM 679 O O . ARG A 1 84 ? -2.191 6.697 -12.794 1.00 97.00 84 ARG A O 1
ATOM 686 N N . LEU A 1 85 ? -2.123 5.400 -10.958 1.00 96.62 85 LEU A N 1
ATOM 687 C CA . LEU A 1 85 ? -1.040 4.524 -11.418 1.00 96.62 85 LEU A CA 1
ATOM 688 C C . LEU A 1 85 ? -1.423 3.749 -12.686 1.00 96.62 85 LEU A C 1
ATOM 690 O O . LEU A 1 85 ? -0.621 3.600 -13.609 1.00 96.62 85 LEU A O 1
ATOM 694 N N . ARG A 1 86 ? -2.667 3.270 -12.751 1.00 95.56 86 ARG A N 1
ATOM 695 C CA . ARG A 1 86 ? -3.211 2.557 -13.910 1.00 95.56 86 ARG A CA 1
ATOM 696 C C . ARG A 1 86 ? -3.251 3.436 -15.160 1.00 95.56 86 ARG A C 1
ATOM 698 O O . ARG A 1 86 ? -2.973 2.950 -16.252 1.00 95.56 86 ARG A O 1
ATOM 705 N N . ASN A 1 87 ? -3.596 4.711 -14.998 1.00 96.31 87 ASN A N 1
ATOM 706 C CA . ASN A 1 87 ? -3.747 5.652 -16.106 1.00 96.31 87 ASN A CA 1
ATOM 707 C C . ASN A 1 87 ? -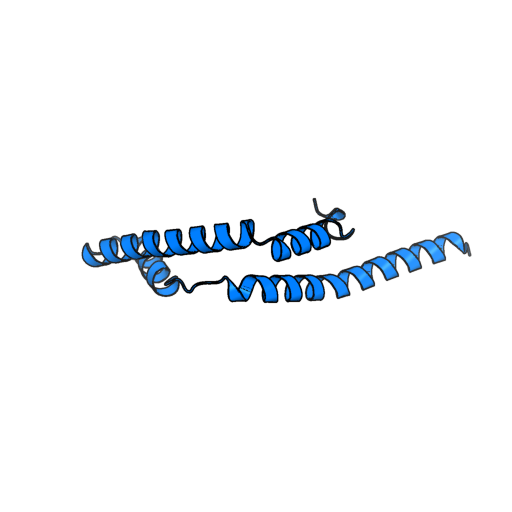2.450 6.407 -16.451 1.00 96.31 87 ASN A C 1
ATOM 709 O O . ASN A 1 87 ? -2.405 7.109 -17.465 1.00 96.31 87 ASN A O 1
ATOM 713 N N . ASP A 1 88 ? -1.390 6.260 -15.651 1.00 96.69 88 ASP A N 1
ATOM 714 C CA . ASP A 1 88 ? -0.093 6.878 -15.911 1.00 96.69 88 ASP A CA 1
ATOM 715 C C . ASP A 1 88 ? 0.657 6.154 -17.041 1.00 96.69 88 ASP A C 1
ATOM 717 O O . ASP A 1 88 ? 1.144 5.029 -16.900 1.00 96.69 88 ASP A O 1
ATOM 721 N N . LYS A 1 89 ? 0.771 6.824 -18.191 1.00 95.81 89 LYS A N 1
ATOM 722 C CA . LYS A 1 89 ? 1.390 6.259 -19.399 1.00 95.81 89 LYS A CA 1
ATOM 723 C C . LYS A 1 89 ? 2.864 5.904 -19.208 1.00 95.81 89 LYS A C 1
ATOM 725 O O . LYS A 1 89 ? 3.338 4.963 -19.842 1.00 95.81 89 LYS A O 1
ATOM 730 N N . GLU A 1 90 ? 3.597 6.644 -18.382 1.00 93.50 90 GLU A N 1
ATOM 731 C CA . GLU A 1 90 ? 5.025 6.419 -18.176 1.00 93.50 90 GLU A CA 1
ATOM 732 C C . GLU A 1 90 ? 5.270 5.189 -17.298 1.00 93.50 90 GLU A C 1
ATOM 734 O O . GLU A 1 90 ? 6.158 4.378 -17.596 1.00 93.50 90 GLU A O 1
ATOM 739 N N . ILE A 1 91 ? 4.447 5.022 -16.260 1.00 93.56 91 ILE A N 1
ATOM 740 C CA . ILE A 1 91 ? 4.427 3.826 -15.417 1.00 93.56 91 ILE A CA 1
ATOM 741 C C . ILE A 1 91 ? 4.030 2.609 -16.251 1.00 93.56 91 ILE A C 1
ATOM 743 O O . ILE A 1 91 ? 4.745 1.607 -16.222 1.00 93.56 91 ILE A O 1
ATOM 747 N N . GLN A 1 92 ? 2.966 2.699 -17.058 1.00 94.88 92 GLN A N 1
ATOM 748 C CA . GLN A 1 92 ? 2.559 1.595 -17.935 1.00 94.88 92 GLN A CA 1
ATOM 749 C C . GLN A 1 92 ? 3.661 1.227 -18.943 1.00 94.88 92 GLN A C 1
ATOM 751 O O . GLN A 1 92 ? 3.995 0.052 -19.087 1.00 94.88 92 GLN A O 1
ATOM 756 N N . ALA A 1 93 ? 4.312 2.208 -19.577 1.00 92.38 93 ALA A N 1
ATOM 757 C CA . ALA A 1 93 ? 5.433 1.949 -20.483 1.00 92.38 93 ALA A CA 1
ATOM 758 C C . ALA A 1 93 ? 6.618 1.256 -19.779 1.00 92.38 93 ALA A C 1
ATOM 760 O O . ALA A 1 93 ? 7.258 0.371 -20.354 1.00 92.38 93 ALA A O 1
ATOM 761 N N . HIS A 1 94 ? 6.905 1.620 -18.524 1.00 91.19 94 HIS A N 1
ATOM 762 C CA . HIS A 1 94 ? 7.933 0.953 -17.721 1.00 91.19 94 HIS A CA 1
ATOM 763 C C . HIS A 1 94 ? 7.551 -0.479 -17.347 1.00 91.19 94 HIS A C 1
ATOM 765 O O . HIS A 1 94 ? 8.399 -1.367 -17.436 1.00 91.19 94 HIS A O 1
ATOM 771 N N . ILE A 1 95 ? 6.294 -0.718 -16.967 1.00 90.06 95 ILE A N 1
ATOM 772 C CA . ILE A 1 95 ? 5.775 -2.061 -16.681 1.00 90.06 95 ILE A CA 1
ATOM 773 C C . ILE A 1 95 ? 5.940 -2.961 -17.908 1.00 90.06 95 ILE A C 1
ATOM 775 O O . ILE A 1 95 ? 6.482 -4.059 -17.789 1.00 90.06 95 ILE A O 1
ATOM 779 N N . GLU A 1 96 ? 5.564 -2.485 -19.096 1.00 91.00 96 GLU A N 1
ATOM 780 C CA . GLU A 1 96 ? 5.704 -3.259 -20.333 1.00 91.00 96 GLU A CA 1
ATOM 781 C C . GLU A 1 96 ? 7.173 -3.544 -20.682 1.00 91.00 96 GLU A C 1
ATOM 783 O O . GLU A 1 96 ? 7.519 -4.661 -21.072 1.00 91.00 96 GLU A O 1
ATOM 788 N N . LYS A 1 97 ? 8.082 -2.591 -20.435 1.00 88.00 97 LYS A N 1
ATOM 789 C CA . LYS A 1 97 ? 9.530 -2.820 -20.572 1.00 88.00 97 LYS A CA 1
ATOM 790 C C . LYS A 1 97 ? 10.041 -3.912 -19.623 1.00 88.00 97 LYS A C 1
ATOM 792 O O . LYS A 1 97 ? 10.894 -4.707 -20.017 1.00 88.00 97 LYS A O 1
ATOM 797 N N . ILE A 1 98 ? 9.539 -3.954 -18.386 1.00 85.69 98 ILE A N 1
ATOM 798 C CA . ILE A 1 98 ? 9.899 -4.980 -17.397 1.00 85.69 98 ILE A CA 1
ATOM 799 C C . ILE A 1 98 ? 9.362 -6.348 -17.832 1.00 85.69 98 ILE A C 1
ATOM 801 O O . ILE A 1 98 ? 10.137 -7.302 -17.893 1.00 85.69 98 ILE A O 1
ATOM 805 N N . LYS A 1 99 ? 8.079 -6.440 -18.206 1.00 85.31 99 LYS A N 1
ATOM 806 C CA . LYS A 1 99 ? 7.442 -7.684 -18.679 1.00 85.31 99 LYS A CA 1
ATOM 807 C C . LYS A 1 99 ? 8.093 -8.252 -19.938 1.00 85.31 99 LYS A C 1
ATOM 809 O O . LYS A 1 99 ? 8.227 -9.464 -20.076 1.00 85.31 99 LYS A O 1
ATOM 814 N N . ALA A 1 100 ? 8.550 -7.392 -20.848 1.00 86.81 100 ALA A N 1
ATOM 815 C CA . ALA A 1 100 ? 9.262 -7.819 -22.050 1.00 86.81 100 ALA A CA 1
ATOM 816 C C . ALA A 1 100 ? 10.624 -8.470 -21.743 1.00 86.81 100 ALA A C 1
ATOM 818 O O . ALA A 1 100 ? 11.192 -9.151 -22.603 1.00 86.81 100 ALA A O 1
ATOM 819 N N . HIS A 1 101 ? 11.167 -8.279 -20.535 1.00 81.19 101 HIS A N 1
ATOM 820 C CA . HIS A 1 101 ? 12.479 -8.793 -20.189 1.00 81.19 101 HIS A CA 1
ATOM 821 C C . HIS A 1 101 ? 12.467 -10.327 -20.033 1.00 81.19 101 HIS A C 1
ATOM 823 O O . HIS A 1 101 ? 11.655 -10.870 -19.281 1.00 81.19 101 HIS A O 1
ATOM 829 N N . PRO A 1 102 ? 13.437 -11.049 -20.633 1.00 77.06 102 PRO A N 1
ATOM 830 C CA . PRO A 1 102 ? 13.508 -12.509 -20.558 1.00 77.06 102 PRO A CA 1
ATOM 831 C C . PRO A 1 102 ? 13.499 -13.146 -19.161 1.00 77.06 102 PRO A C 1
ATOM 833 O O . PRO A 1 102 ? 13.161 -14.314 -19.065 1.00 77.06 102 PRO A O 1
ATOM 836 N N . TRP A 1 103 ? 13.875 -12.443 -18.084 1.00 73.88 103 TRP A N 1
ATOM 837 C CA . TRP A 1 103 ? 13.860 -13.035 -16.738 1.00 73.88 103 TRP A CA 1
ATOM 838 C C . TRP A 1 103 ? 12.458 -13.033 -16.116 1.00 73.88 103 TRP A C 1
ATOM 840 O O . TRP A 1 103 ? 12.204 -13.855 -15.246 1.00 73.88 103 TRP A O 1
ATOM 850 N N . VAL A 1 104 ? 11.560 -12.143 -16.561 1.00 72.81 104 VAL A N 1
ATOM 851 C CA . VAL A 1 104 ? 10.158 -12.093 -16.111 1.00 72.81 104 VAL A CA 1
ATOM 852 C C . VAL A 1 104 ? 9.341 -13.154 -16.841 1.00 72.81 104 VAL A C 1
ATOM 854 O O . VAL A 1 104 ? 8.664 -13.948 -16.203 1.00 72.81 104 VAL A O 1
ATOM 857 N N . ARG A 1 105 ? 9.505 -13.258 -18.169 1.00 62.50 105 ARG A N 1
ATOM 858 C CA . ARG A 1 105 ? 8.795 -14.238 -19.020 1.00 62.50 105 ARG A CA 1
ATOM 859 C C . ARG A 1 105 ? 9.097 -15.709 -18.707 1.00 62.50 105 ARG A C 1
ATOM 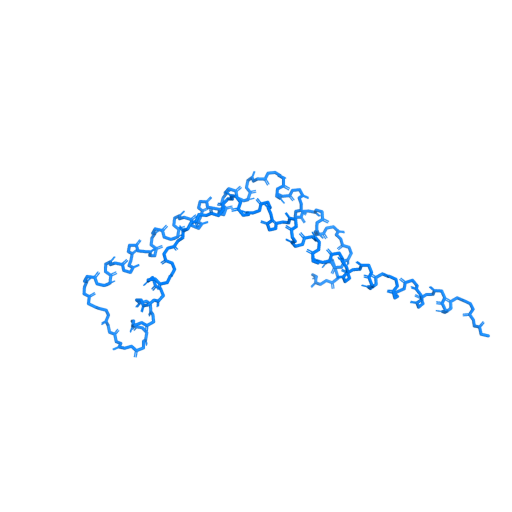861 O O . ARG A 1 105 ? 8.473 -16.579 -19.289 1.00 62.50 105 ARG A O 1
ATOM 868 N N . VAL A 1 106 ? 10.103 -15.993 -17.880 1.00 60.03 106 VAL A N 1
ATOM 869 C CA . VAL A 1 106 ? 10.463 -17.361 -17.462 1.00 60.03 106 VAL A CA 1
ATOM 870 C C . VAL A 1 106 ? 9.721 -17.769 -16.177 1.00 60.03 106 VAL A C 1
ATOM 872 O O . VAL A 1 106 ? 9.781 -18.932 -15.793 1.00 60.03 106 VAL A O 1
ATOM 875 N N . VAL A 1 107 ? 9.044 -16.826 -15.508 1.00 51.78 107 VAL A N 1
ATOM 876 C CA . VAL A 1 107 ? 8.334 -17.041 -14.234 1.00 51.78 107 VAL A CA 1
ATOM 877 C C . VAL A 1 107 ? 6.806 -17.102 -14.406 1.00 51.78 107 VAL A C 1
ATOM 879 O O . VAL A 1 107 ? 6.147 -17.682 -13.548 1.00 51.78 107 VAL A O 1
ATOM 882 N N . GLU A 1 108 ? 6.256 -16.542 -15.489 1.00 46.28 108 GLU A N 1
ATOM 883 C CA . GLU A 1 108 ? 4.839 -16.688 -15.892 1.00 46.28 108 GLU A CA 1
ATOM 884 C C . GLU A 1 108 ? 4.624 -17.937 -16.758 1.00 46.28 108 GLU A C 1
ATOM 886 O O . GLU A 1 108 ? 3.609 -18.632 -16.533 1.00 46.28 108 GLU A O 1
#

Sequence (108 aa):
MNKSHTTKITKRTQAINTSLRLKPYYYSQIAAKVAPHLEPINYDRWSDLHWKAQLEGDLTAPEAQEHAAFESANMATIEKVYQRLRNDKEIQAHIEKIKAHPWVRVVE

pLDDT: mean 84.7, std 15.66, range [46.28, 98.06]

Secondary structure (DSSP, 8-state):
--HHHHHHHHHHHHHHHHHHHHHHHHHHHHHHHHGGG-----HHHHHHHHHHHHHT-PPPHHHHHHHHHHHHHHHHHHHHHHHHHHH-HHHHHHHHHHHTSTTTTTT-